Protein AF-A0A3D2JFE1-F1 (afdb_monomer_lite)

Foldseek 3Di:
DDDDDPVVVPDDDQDDDPVCLVPDPHNVVVVVVSVVVVVVVVCVVVVHPCVVVVDPPPPPVPD

pLDDT: mean 81.45, std 16.78, range [46.41, 97.31]

Structure (mmCIF, N/CA/C/O backbone):
data_AF-A0A3D2JFE1-F1
#
_entry.id   AF-A0A3D2JFE1-F1
#
loop_
_atom_site.group_PDB
_atom_site.id
_atom_site.type_symbol
_atom_site.label_atom_id
_atom_site.label_alt_id
_atom_site.label_comp_id
_atom_site.label_asym_id
_atom_site.label_entity_id
_atom_site.label_seq_id
_atom_site.pdbx_PDB_ins_code
_atom_site.Cartn_x
_atom_site.Cartn_y
_atom_site.Cartn_z
_atom_site.occupancy
_atom_site.B_iso_or_equiv
_atom_site.auth_seq_id
_atom_site.auth_comp_id
_atom_site.auth_asym_id
_atom_site.auth_atom_id
_atom_site.pdbx_PDB_model_num
ATOM 1 N N . MET A 1 1 ? -29.502 9.517 -19.467 1.00 46.41 1 MET A N 1
ATOM 2 C CA . MET A 1 1 ? -29.146 8.474 -18.486 1.00 46.41 1 MET A CA 1
ATOM 3 C C . MET A 1 1 ? -27.693 8.150 -18.758 1.00 46.41 1 MET A C 1
ATOM 5 O O . MET A 1 1 ? -27.407 7.372 -19.656 1.00 46.41 1 MET A O 1
ATOM 9 N N . GLU A 1 2 ? -26.803 8.928 -18.147 1.00 48.06 2 GLU A N 1
ATOM 10 C CA . GLU A 1 2 ? -25.372 8.905 -18.448 1.00 48.06 2 GLU A CA 1
ATOM 11 C C . GLU A 1 2 ? -24.761 7.624 -17.884 1.00 48.06 2 GLU A C 1
ATOM 13 O O . GLU A 1 2 ? -24.894 7.319 -16.700 1.00 48.06 2 GLU A O 1
ATOM 18 N N . THR A 1 3 ? -24.173 6.827 -18.767 1.00 66.50 3 THR A N 1
ATOM 19 C CA . THR A 1 3 ? -23.524 5.564 -18.439 1.00 66.50 3 THR A CA 1
ATOM 20 C C . THR A 1 3 ? -22.095 5.841 -17.989 1.00 66.50 3 THR A C 1
ATOM 22 O O . THR A 1 3 ? -21.203 5.995 -18.821 1.00 66.50 3 THR A O 1
ATOM 25 N N . TRP A 1 4 ? -21.866 5.867 -16.681 1.00 51.78 4 TRP A N 1
ATOM 26 C CA . TRP A 1 4 ? -20.541 5.665 -16.091 1.00 51.78 4 TRP A CA 1
ATOM 27 C C . TRP A 1 4 ? -20.629 4.562 -15.022 1.00 51.78 4 TRP A C 1
ATOM 29 O O . TRP A 1 4 ? -21.649 4.527 -14.330 1.00 51.78 4 TRP A O 1
ATOM 39 N N . PRO A 1 5 ? -19.596 3.718 -14.793 1.00 59.94 5 PRO A N 1
ATOM 40 C CA . PRO A 1 5 ? -18.359 3.493 -15.562 1.00 59.94 5 PRO A CA 1
ATOM 41 C C . PRO A 1 5 ? -18.007 1.991 -15.763 1.00 59.94 5 PRO A C 1
ATOM 43 O O . PRO A 1 5 ? -18.023 1.204 -14.824 1.00 59.94 5 PRO A O 1
ATOM 46 N N . THR A 1 6 ? -17.579 1.586 -16.964 1.00 57.78 6 THR A N 1
ATOM 47 C CA . THR A 1 6 ? -16.894 0.287 -17.186 1.00 57.78 6 THR A CA 1
ATOM 48 C C . THR A 1 6 ? -15.366 0.384 -17.074 1.00 57.78 6 THR A C 1
ATOM 50 O O . THR A 1 6 ? -14.697 -0.638 -17.003 1.00 57.78 6 THR A O 1
ATOM 53 N N . LEU A 1 7 ? -14.813 1.602 -17.002 1.00 54.31 7 LEU A N 1
ATOM 54 C CA . LEU A 1 7 ? -13.369 1.870 -16.898 1.00 54.31 7 LEU A CA 1
ATOM 55 C C . LEU A 1 7 ? -12.737 1.422 -15.569 1.00 54.31 7 LEU A C 1
ATOM 57 O O . LEU A 1 7 ? -11.538 1.178 -15.533 1.00 54.31 7 LEU A O 1
ATOM 61 N N . ALA A 1 8 ? -13.518 1.290 -14.491 1.00 54.66 8 ALA A N 1
ATOM 62 C CA . ALA A 1 8 ? -12.983 0.868 -13.193 1.00 54.66 8 ALA A CA 1
ATOM 63 C C . ALA A 1 8 ? -12.481 -0.590 -13.204 1.00 54.66 8 ALA A C 1
ATOM 65 O O . ALA A 1 8 ? -11.559 -0.929 -12.477 1.00 54.66 8 ALA A O 1
ATOM 66 N N . PHE A 1 9 ? -13.036 -1.448 -14.067 1.00 52.94 9 PHE A N 1
ATOM 67 C CA . PHE A 1 9 ? -12.739 -2.884 -14.046 1.00 52.94 9 PHE A CA 1
ATOM 68 C C . PHE A 1 9 ? -11.416 -3.284 -14.722 1.00 52.94 9 PHE A C 1
ATOM 70 O O . PHE A 1 9 ? -10.999 -4.431 -14.584 1.00 52.94 9 PHE A O 1
ATOM 77 N N . GLU A 1 10 ? -10.761 -2.380 -15.458 1.00 60.00 10 GLU A N 1
ATOM 78 C CA . GLU A 1 10 ? -9.501 -2.683 -16.162 1.00 60.00 10 GLU A CA 1
ATOM 79 C C . GLU A 1 10 ? -8.244 -2.250 -15.394 1.00 60.00 10 GLU A C 1
ATOM 81 O O . GLU A 1 10 ? -7.138 -2.664 -15.742 1.00 60.00 10 GLU A O 1
ATOM 86 N N . MET A 1 11 ? -8.383 -1.445 -14.339 1.00 62.97 11 MET A N 1
ATOM 87 C CA . MET A 1 11 ? -7.258 -0.956 -13.542 1.00 62.97 11 MET A CA 1
ATOM 88 C C . MET A 1 11 ? -7.147 -1.801 -12.272 1.00 62.97 11 MET A C 1
ATOM 90 O O . MET A 1 11 ? -8.126 -1.974 -11.558 1.00 62.97 11 MET A O 1
ATOM 94 N N . GLY A 1 12 ? -5.967 -2.359 -11.989 1.00 70.31 12 GLY A N 1
ATOM 95 C CA . GLY A 1 12 ? -5.740 -3.098 -10.747 1.00 70.31 12 GLY A CA 1
ATOM 96 C C . GLY A 1 12 ? -5.985 -2.192 -9.540 1.00 70.31 12 GLY A C 1
ATOM 97 O O . GLY A 1 12 ? -5.241 -1.237 -9.326 1.00 70.31 12 GLY A O 1
ATOM 98 N N . GLU A 1 13 ? -7.042 -2.465 -8.778 1.00 80.19 13 GLU A N 1
ATOM 99 C CA . GLU A 1 13 ? -7.390 -1.696 -7.585 1.00 80.19 13 GLU A CA 1
ATOM 100 C C . GLU A 1 13 ? -6.610 -2.218 -6.372 1.00 80.19 13 GLU A C 1
ATOM 102 O O . GLU A 1 13 ? -6.585 -3.418 -6.090 1.00 80.19 13 GLU A O 1
ATOM 107 N N . PHE A 1 14 ? -5.997 -1.303 -5.620 1.00 86.50 14 PHE A N 1
ATOM 108 C CA . PHE A 1 14 ? -5.447 -1.586 -4.296 1.00 86.50 14 PHE A CA 1
ATOM 109 C C . PHE A 1 14 ? -6.446 -1.083 -3.256 1.00 86.50 14 PHE A C 1
ATOM 111 O O . PHE A 1 14 ? -6.711 0.117 -3.180 1.00 86.50 14 PHE A O 1
ATOM 118 N N . ILE A 1 15 ? -7.017 -1.988 -2.460 1.00 92.00 15 ILE A N 1
ATOM 119 C CA . ILE A 1 15 ? -8.057 -1.658 -1.479 1.00 92.00 15 ILE A CA 1
ATOM 120 C C . ILE A 1 15 ? -7.560 -2.000 -0.076 1.00 92.00 15 ILE A C 1
ATOM 122 O O . ILE A 1 15 ? -7.165 -3.133 0.190 1.00 92.00 15 ILE A O 1
ATOM 126 N N . LEU A 1 16 ? -7.642 -1.019 0.824 1.00 94.00 16 LEU A N 1
ATOM 127 C CA . LEU A 1 16 ? -7.460 -1.191 2.260 1.00 94.00 16 LEU A CA 1
ATOM 128 C C . LEU A 1 16 ? -8.779 -0.885 2.966 1.00 94.00 16 LEU A C 1
ATOM 130 O O . LEU A 1 16 ? -9.303 0.227 2.861 1.00 94.00 16 LEU A O 1
ATOM 134 N N . LEU A 1 17 ? -9.328 -1.869 3.675 1.00 95.06 17 LEU A N 1
ATOM 135 C CA . LEU A 1 17 ? -10.595 -1.701 4.376 1.00 95.06 17 LEU A CA 1
ATOM 136 C C . LEU A 1 17 ? -10.399 -0.883 5.650 1.00 95.06 17 LEU A C 1
ATOM 138 O O . LEU A 1 17 ? -9.474 -1.106 6.428 1.00 95.06 17 LEU A O 1
ATOM 142 N N . TYR A 1 18 ? -11.328 0.034 5.906 1.00 93.00 18 TYR A N 1
ATOM 143 C CA . TYR A 1 18 ? -11.285 0.865 7.107 1.00 93.00 18 TYR A CA 1
ATOM 144 C C . TYR A 1 18 ? -11.337 0.042 8.404 1.00 93.00 18 TYR A C 1
ATOM 146 O O . TYR A 1 18 ? -10.682 0.394 9.385 1.00 93.00 18 TYR A O 1
ATOM 154 N N . ASP A 1 19 ? -12.087 -1.065 8.406 1.00 95.62 19 ASP A N 1
ATOM 155 C CA . ASP A 1 19 ? -12.186 -1.959 9.563 1.00 95.62 19 ASP A CA 1
ATOM 156 C C . ASP A 1 19 ? -10.831 -2.578 9.941 1.00 95.62 19 ASP A C 1
ATOM 158 O O . ASP A 1 19 ? -10.505 -2.656 11.129 1.00 95.62 19 ASP A O 1
ATOM 162 N N . ASP A 1 20 ? -10.010 -2.927 8.950 1.00 95.88 20 ASP A N 1
ATOM 163 C CA . ASP A 1 20 ? -8.676 -3.489 9.172 1.00 95.88 20 ASP A CA 1
ATOM 164 C C . ASP A 1 20 ? -7.737 -2.430 9.761 1.00 95.88 20 ASP A C 1
ATOM 166 O O . ASP A 1 20 ? -6.992 -2.699 10.701 1.00 95.88 20 ASP A O 1
ATOM 170 N N . VAL A 1 21 ? -7.838 -1.184 9.287 1.00 95.38 21 VAL A N 1
ATOM 171 C CA . VAL A 1 21 ? -7.030 -0.066 9.798 1.00 95.38 21 VAL A CA 1
ATOM 172 C C . VAL A 1 21 ? -7.400 0.283 11.233 1.00 95.38 21 VAL A C 1
ATOM 174 O O . VAL A 1 21 ? -6.521 0.425 12.081 1.00 95.38 21 VAL A O 1
ATOM 177 N N . ARG A 1 22 ? -8.695 0.429 11.537 1.00 95.88 22 ARG A N 1
ATOM 178 C CA . ARG A 1 22 ? -9.126 0.861 12.878 1.00 95.88 22 ARG A CA 1
ATOM 179 C C . ARG A 1 22 ? -8.877 -0.195 13.958 1.00 95.88 22 ARG A C 1
ATOM 181 O O . ARG A 1 22 ? -8.876 0.150 15.136 1.00 95.88 22 ARG A O 1
ATOM 188 N N . THR A 1 23 ? -8.779 -1.473 13.580 1.00 97.31 23 THR A N 1
ATOM 189 C CA . THR A 1 23 ? -8.541 -2.588 14.514 1.00 97.31 23 THR A CA 1
ATOM 190 C C . THR A 1 23 ? -7.074 -2.997 14.597 1.00 97.31 23 THR A C 1
ATOM 192 O O . THR A 1 23 ? -6.716 -3.768 15.487 1.00 97.31 23 THR A O 1
ATOM 195 N N . ALA A 1 24 ? -6.222 -2.467 13.717 1.00 96.81 24 ALA A N 1
ATOM 196 C CA . ALA A 1 24 ? -4.792 -2.708 13.752 1.00 96.81 24 ALA A CA 1
ATOM 197 C C . ALA A 1 24 ? -4.153 -2.176 15.041 1.00 96.81 24 ALA A C 1
ATOM 199 O O . ALA A 1 24 ? -4.553 -1.150 15.593 1.00 96.81 24 ALA A O 1
ATOM 200 N N . SER A 1 25 ? -3.083 -2.843 15.478 1.00 96.88 25 SER A N 1
ATOM 201 C CA . SER A 1 25 ? -2.289 -2.435 16.644 1.00 96.88 25 SER A CA 1
ATOM 202 C C . SER A 1 25 ? -1.680 -1.036 16.494 1.00 96.88 25 SER A C 1
ATOM 204 O O . SER A 1 25 ? -1.441 -0.362 17.492 1.00 96.88 25 SER A O 1
ATOM 206 N N . SER A 1 26 ? -1.431 -0.612 15.252 1.00 97.19 26 SER A N 1
ATOM 207 C CA . SER A 1 26 ? -0.924 0.712 14.892 1.00 97.19 26 SER A CA 1
ATOM 208 C C . SER A 1 26 ? -1.615 1.190 13.605 1.00 97.19 26 SER A C 1
ATOM 210 O O . SER A 1 26 ? -1.177 0.856 12.498 1.00 97.19 26 SER A O 1
ATOM 212 N N . PRO A 1 27 ? -2.739 1.925 13.715 1.00 96.44 27 PRO A N 1
ATOM 213 C CA . PRO A 1 27 ? -3.515 2.367 12.554 1.00 96.44 27 PRO A CA 1
ATOM 214 C C . PRO A 1 27 ? -2.728 3.282 11.607 1.00 96.44 27 PRO A C 1
ATOM 216 O O . PRO A 1 27 ? -2.825 3.149 10.389 1.00 96.44 27 PRO A O 1
ATOM 219 N N . GLU A 1 28 ? -1.922 4.188 12.163 1.00 97.00 28 GLU A N 1
ATOM 220 C CA . GLU A 1 28 ? -1.082 5.113 11.393 1.00 97.00 28 GLU A CA 1
ATOM 221 C C . GLU A 1 28 ? -0.039 4.361 10.562 1.00 97.00 28 GLU A C 1
ATOM 223 O O . GLU A 1 28 ? 0.059 4.562 9.354 1.00 97.00 28 GLU A O 1
ATOM 228 N N . GLU A 1 29 ? 0.691 3.437 11.186 1.00 97.25 29 GLU A N 1
ATOM 229 C CA . GLU A 1 29 ? 1.698 2.622 10.503 1.00 97.25 29 GLU A CA 1
ATOM 230 C C . GLU A 1 29 ? 1.071 1.738 9.420 1.00 97.25 29 GLU A C 1
ATOM 232 O O . GLU A 1 29 ? 1.634 1.591 8.335 1.00 97.25 29 GLU A O 1
ATOM 237 N N . THR A 1 30 ? -0.123 1.198 9.684 1.00 96.88 30 THR A N 1
ATOM 238 C CA . THR A 1 30 ? -0.875 0.383 8.718 1.00 96.88 30 THR A CA 1
ATOM 239 C C . THR A 1 30 ? -1.229 1.197 7.473 1.00 96.88 30 THR A C 1
ATOM 241 O O . THR A 1 30 ? -1.011 0.735 6.351 1.00 96.88 30 THR A O 1
ATOM 244 N N . LEU A 1 31 ? -1.715 2.430 7.655 1.00 96.06 31 LEU A N 1
ATOM 245 C CA . LEU A 1 31 ? -2.010 3.343 6.548 1.00 96.06 31 LEU A CA 1
ATOM 246 C C . LEU A 1 31 ? -0.751 3.713 5.764 1.00 96.06 31 LEU A C 1
ATOM 248 O O . LEU A 1 31 ? -0.736 3.605 4.538 1.00 96.06 31 LEU A O 1
ATOM 252 N N . LEU A 1 32 ? 0.308 4.125 6.464 1.00 96.88 32 LEU A N 1
ATOM 253 C CA . LEU A 1 32 ? 1.556 4.547 5.829 1.00 96.88 32 LEU A CA 1
ATOM 254 C C . LEU A 1 32 ? 2.194 3.409 5.028 1.00 96.88 32 LEU A C 1
ATOM 256 O O . LEU A 1 32 ? 2.592 3.614 3.883 1.00 96.88 32 LEU A O 1
ATOM 260 N N . THR A 1 33 ? 2.223 2.199 5.586 1.00 96.62 33 THR A N 1
ATOM 261 C CA . THR A 1 33 ? 2.763 1.010 4.911 1.00 96.62 33 THR A CA 1
ATOM 262 C C . THR A 1 33 ? 1.968 0.674 3.651 1.00 96.62 33 THR A C 1
ATOM 264 O O . THR A 1 33 ? 2.544 0.388 2.596 1.00 96.62 33 THR A O 1
ATOM 267 N N . PHE A 1 34 ? 0.638 0.739 3.726 1.00 96.19 34 PHE A N 1
ATOM 268 C CA . PHE A 1 34 ? -0.211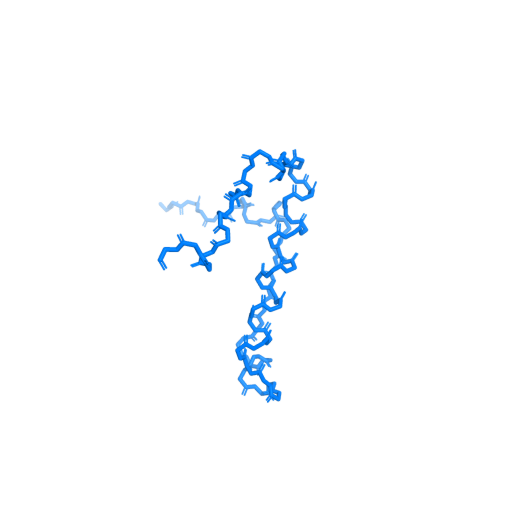 0.501 2.565 1.00 96.19 34 PHE A CA 1
ATOM 269 C C . PHE A 1 34 ? 0.018 1.541 1.463 1.00 96.19 34 PHE A C 1
ATOM 271 O O . PHE A 1 34 ? 0.203 1.169 0.304 1.00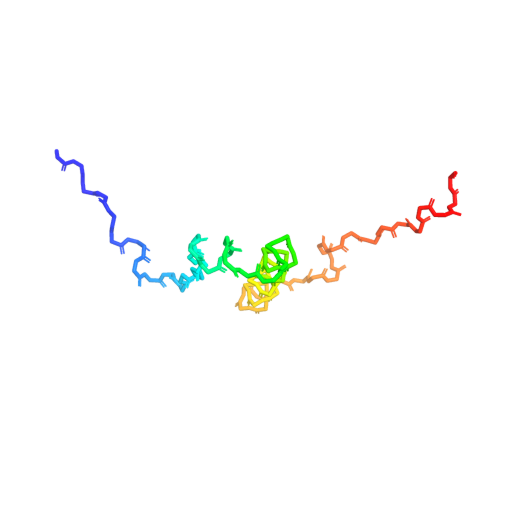 96.19 34 PHE A O 1
ATOM 278 N N . PHE A 1 35 ? 0.062 2.831 1.803 1.00 95.06 35 PHE A N 1
ATOM 279 C CA . PHE A 1 35 ? 0.314 3.877 0.811 1.00 95.06 35 PHE A CA 1
ATOM 280 C C . PHE A 1 35 ? 1.701 3.758 0.183 1.00 95.06 35 PHE A C 1
ATOM 282 O O . PHE A 1 35 ? 1.814 3.851 -1.040 1.00 95.06 35 PHE A O 1
ATOM 289 N N . GLN A 1 36 ? 2.731 3.487 0.989 1.00 94.75 36 GLN A N 1
ATOM 290 C CA . GLN A 1 36 ? 4.092 3.299 0.494 1.00 94.75 36 GLN A CA 1
ATOM 291 C C . GLN A 1 36 ? 4.165 2.123 -0.488 1.00 94.75 36 GLN A C 1
ATOM 293 O O . GLN A 1 36 ? 4.614 2.287 -1.620 1.00 94.75 36 GLN A O 1
ATOM 298 N N . SER A 1 37 ? 3.665 0.952 -0.092 1.00 94.69 37 SER A N 1
ATOM 299 C CA . SER A 1 37 ? 3.689 -0.247 -0.942 1.00 94.69 37 SER A CA 1
ATOM 300 C C . SER A 1 37 ? 2.846 -0.098 -2.213 1.00 94.69 37 SER A C 1
ATOM 302 O O . SER A 1 37 ? 3.268 -0.534 -3.285 1.00 94.69 37 SER A O 1
ATOM 304 N N . THR A 1 38 ? 1.694 0.573 -2.127 1.00 94.12 38 THR A N 1
ATOM 305 C CA . THR A 1 38 ? 0.836 0.864 -3.286 1.00 94.12 38 THR A CA 1
ATOM 306 C C . THR A 1 38 ? 1.539 1.787 -4.277 1.00 94.12 38 THR A C 1
ATOM 308 O O . THR A 1 38 ? 1.514 1.531 -5.484 1.00 94.12 38 THR A O 1
ATOM 311 N N . TYR A 1 39 ? 2.196 2.841 -3.782 1.00 91.31 39 TYR A N 1
ATOM 312 C CA . TYR A 1 39 ? 2.989 3.746 -4.610 1.00 91.31 39 TYR A CA 1
ATOM 313 C C . TYR A 1 39 ? 4.142 3.006 -5.295 1.00 91.31 39 TYR A C 1
ATOM 315 O O . TYR A 1 39 ? 4.298 3.121 -6.508 1.00 91.31 39 TYR A O 1
ATOM 323 N N . GLU A 1 40 ? 4.910 2.206 -4.552 1.00 92.75 40 GLU A N 1
ATOM 324 C CA . GLU A 1 40 ? 6.043 1.456 -5.099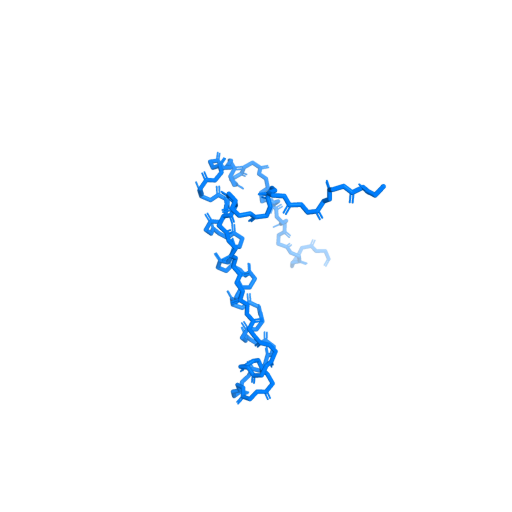 1.00 92.75 40 GLU A CA 1
ATOM 325 C C . GLU A 1 40 ? 5.606 0.477 -6.187 1.00 92.75 40 GLU A C 1
ATOM 327 O O . GLU A 1 40 ? 6.161 0.497 -7.287 1.00 92.75 40 GLU A O 1
ATOM 332 N N . ALA A 1 41 ? 4.578 -0.330 -5.911 1.00 91.94 41 ALA A N 1
ATOM 333 C CA . ALA A 1 41 ? 4.036 -1.278 -6.875 1.00 91.94 41 ALA A CA 1
ATOM 334 C C . ALA A 1 41 ? 3.534 -0.562 -8.137 1.00 91.94 41 ALA A C 1
ATOM 336 O O . ALA A 1 41 ? 3.853 -0.975 -9.253 1.00 91.94 41 ALA A O 1
ATOM 337 N N . SER A 1 42 ? 2.805 0.544 -7.972 1.00 89.69 42 SER A N 1
ATOM 338 C CA . SER A 1 42 ? 2.273 1.323 -9.094 1.00 89.69 42 SER A CA 1
ATOM 339 C C . SER A 1 42 ? 3.384 1.976 -9.918 1.00 89.69 42 SER A C 1
ATOM 341 O O . SER A 1 42 ? 3.361 1.887 -11.144 1.00 89.69 42 SER A O 1
ATOM 343 N N . ALA A 1 43 ? 4.386 2.577 -9.272 1.00 91.31 43 ALA A N 1
ATOM 344 C CA . ALA A 1 43 ? 5.526 3.199 -9.941 1.00 91.31 43 ALA A CA 1
ATOM 345 C C . ALA A 1 43 ? 6.354 2.168 -10.722 1.00 91.31 43 ALA A C 1
ATOM 347 O O . ALA A 1 43 ? 6.784 2.441 -11.844 1.00 91.31 43 ALA A O 1
ATOM 348 N N . THR A 1 44 ? 6.538 0.964 -10.167 1.00 90.31 44 THR A N 1
ATOM 349 C CA . THR A 1 44 ? 7.203 -0.143 -10.864 1.00 90.31 44 THR A CA 1
ATOM 350 C C . THR A 1 44 ? 6.393 -0.621 -12.067 1.00 90.31 44 THR A C 1
ATOM 352 O O . THR A 1 44 ? 6.954 -0.750 -13.154 1.00 90.31 44 THR A O 1
ATOM 355 N N . LEU A 1 45 ? 5.085 -0.848 -11.912 1.00 90.19 45 LEU A N 1
ATOM 356 C CA . LEU A 1 45 ? 4.221 -1.309 -13.007 1.00 90.19 45 LEU A CA 1
ATOM 357 C C . LEU A 1 45 ? 4.085 -0.271 -14.127 1.00 90.19 45 LEU A C 1
ATOM 359 O O . LEU A 1 45 ? 4.025 -0.632 -15.300 1.00 90.19 45 LEU A O 1
ATOM 363 N N . ALA A 1 46 ? 4.071 1.012 -13.775 1.00 88.88 46 ALA A N 1
ATOM 364 C CA . ALA A 1 46 ? 4.003 2.111 -14.727 1.00 88.88 46 ALA A CA 1
ATOM 365 C C . ALA A 1 46 ? 5.374 2.498 -15.316 1.00 88.88 46 ALA A C 1
ATOM 367 O O . ALA A 1 46 ? 5.436 3.387 -16.167 1.00 88.88 46 ALA A O 1
ATOM 368 N N . GLY A 1 47 ? 6.466 1.853 -14.884 1.00 92.06 47 GLY A N 1
ATOM 369 C CA . GLY A 1 47 ? 7.812 2.080 -15.418 1.00 92.06 47 GLY A CA 1
ATOM 370 C C . GLY A 1 47 ? 8.361 3.479 -15.137 1.00 92.06 47 GLY A C 1
ATOM 371 O O . GLY A 1 47 ? 9.044 4.053 -15.984 1.00 92.06 47 GLY A O 1
ATOM 372 N N . TRP A 1 48 ? 8.034 4.057 -13.982 1.00 91.19 48 TRP A N 1
ATOM 373 C CA . TRP A 1 48 ? 8.472 5.404 -13.626 1.00 91.19 48 TRP A CA 1
ATOM 374 C C . TRP A 1 48 ? 9.985 5.460 -13.390 1.00 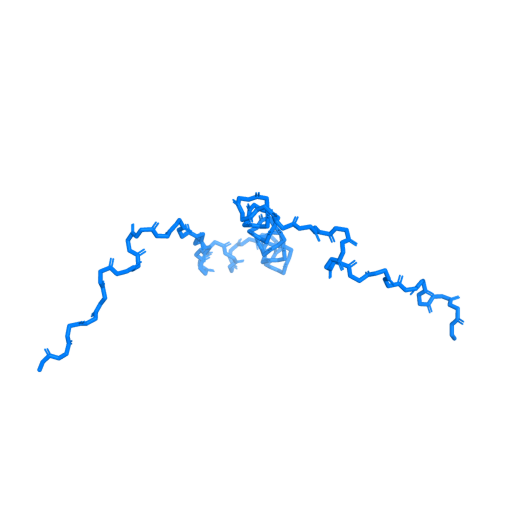91.19 48 TRP A C 1
ATOM 376 O O . TRP A 1 48 ? 10.547 4.617 -12.688 1.00 91.19 48 TRP A O 1
ATOM 386 N N . ASP A 1 49 ? 10.640 6.504 -13.907 1.00 88.69 49 ASP A N 1
ATOM 387 C CA . ASP A 1 49 ? 12.012 6.849 -13.527 1.00 88.69 49 ASP A CA 1
ATOM 388 C C . ASP A 1 49 ? 12.005 7.499 -12.138 1.00 88.69 49 ASP A C 1
ATOM 390 O O . ASP A 1 49 ? 11.992 8.721 -11.975 1.00 88.69 49 ASP A O 1
ATOM 394 N N . ARG A 1 50 ? 11.949 6.649 -11.111 1.00 85.81 50 ARG A N 1
ATOM 395 C CA . ARG A 1 50 ? 11.860 7.078 -9.711 1.00 85.81 50 ARG A CA 1
ATOM 396 C C . ARG A 1 50 ? 13.052 7.929 -9.290 1.00 85.81 50 ARG A C 1
ATOM 398 O O . ARG A 1 50 ? 12.868 8.851 -8.514 1.00 85.81 50 ARG A O 1
ATOM 405 N N . ALA A 1 51 ? 14.242 7.681 -9.836 1.00 85.75 51 ALA A N 1
ATOM 406 C CA . ALA A 1 51 ? 15.428 8.469 -9.511 1.00 85.75 51 ALA A CA 1
ATOM 407 C C . ALA A 1 51 ? 15.318 9.920 -10.007 1.00 85.75 51 ALA A C 1
ATOM 409 O O . ALA A 1 51 ? 15.868 10.826 -9.384 1.00 85.75 51 ALA A O 1
ATOM 410 N N . ALA A 1 52 ? 14.601 10.145 -11.111 1.00 86.31 52 ALA A N 1
ATOM 411 C CA . ALA A 1 52 ? 14.324 11.485 -11.619 1.00 86.31 52 ALA A CA 1
ATOM 412 C C . ALA A 1 52 ? 13.147 12.176 -10.904 1.00 86.31 52 ALA A C 1
ATOM 414 O O . ALA A 1 52 ? 13.100 13.406 -10.859 1.00 86.31 52 ALA A O 1
ATOM 415 N N . LEU A 1 53 ? 12.188 11.406 -10.380 1.00 85.62 53 LEU A N 1
ATOM 416 C CA . LEU A 1 53 ? 10.934 11.920 -9.811 1.00 85.62 53 LEU A CA 1
ATOM 417 C C . LEU A 1 53 ? 10.963 12.078 -8.287 1.00 85.62 53 LEU A C 1
ATOM 419 O O . LEU A 1 53 ? 10.333 12.988 -7.747 1.00 85.62 53 LEU A O 1
ATOM 423 N N . GLU A 1 54 ? 11.674 11.203 -7.585 1.00 86.62 54 GLU A N 1
ATOM 424 C CA . GLU A 1 54 ? 11.826 11.273 -6.137 1.00 86.62 54 GLU A CA 1
ATOM 425 C C . GLU A 1 54 ? 12.870 12.337 -5.829 1.00 86.62 54 GLU A C 1
ATOM 427 O O . GLU A 1 54 ? 14.052 12.201 -6.143 1.00 86.62 54 GLU A O 1
ATOM 432 N N . GLY A 1 55 ? 12.404 13.456 -5.272 1.00 76.44 55 GLY A N 1
ATOM 433 C CA . GLY A 1 55 ? 13.259 14.594 -4.987 1.00 76.44 55 GLY A CA 1
ATOM 434 C C . GLY A 1 55 ? 14.453 14.173 -4.13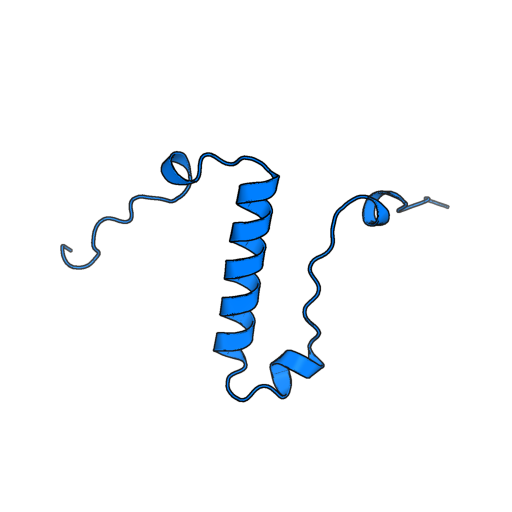6 1.00 76.44 55 GLY A C 1
ATOM 435 O O . GLY A 1 55 ? 14.290 13.558 -3.083 1.00 76.44 55 GLY A O 1
ATOM 436 N N . ASN A 1 56 ? 15.654 14.562 -4.566 1.00 67.44 56 ASN A N 1
ATOM 437 C CA . ASN A 1 56 ? 16.830 14.574 -3.708 1.00 67.44 56 ASN A CA 1
ATOM 438 C C . ASN A 1 56 ? 16.587 15.622 -2.620 1.00 67.44 56 ASN A C 1
ATOM 440 O O . ASN A 1 56 ? 16.983 16.778 -2.773 1.00 67.44 56 ASN A O 1
ATOM 444 N N . VAL A 1 57 ? 15.858 15.242 -1.569 1.00 64.44 57 VAL A N 1
ATOM 445 C CA . VAL A 1 57 ? 15.650 16.095 -0.404 1.00 64.44 57 VAL A CA 1
ATOM 446 C C . VAL A 1 57 ? 17.043 16.338 0.170 1.00 64.44 57 VAL A C 1
ATOM 448 O O . VAL A 1 57 ? 17.679 15.385 0.630 1.00 64.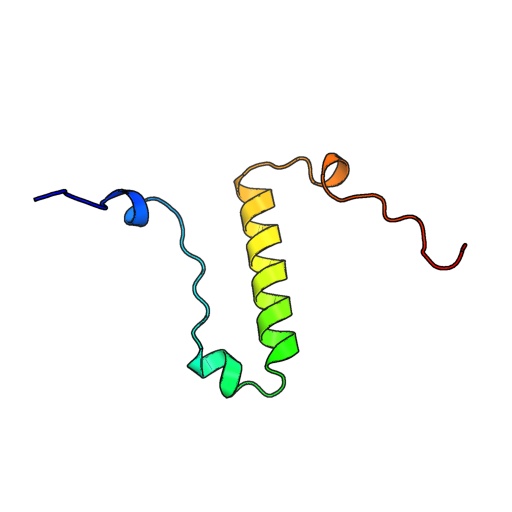44 57 VAL A O 1
ATOM 451 N N . PRO A 1 58 ? 17.579 17.571 0.106 1.00 60.38 58 PRO A N 1
ATOM 452 C CA . PRO A 1 58 ? 18.825 17.866 0.785 1.00 60.38 58 PRO A CA 1
ATOM 453 C C . PRO A 1 58 ? 18.592 17.569 2.261 1.00 60.38 58 PRO A C 1
ATOM 455 O O . PRO A 1 58 ? 17.525 17.888 2.790 1.00 60.38 58 PRO A O 1
ATOM 458 N N . ASN A 1 59 ? 19.565 16.934 2.911 1.00 64.00 59 ASN A N 1
ATOM 459 C CA . ASN A 1 59 ? 19.500 16.666 4.339 1.00 64.00 59 ASN A CA 1
ATOM 460 C C . ASN A 1 59 ? 19.089 17.955 5.075 1.00 64.00 59 ASN A C 1
ATOM 462 O O . ASN A 1 59 ? 19.836 18.934 5.080 1.00 64.00 59 ASN A O 1
ATOM 466 N N . LEU A 1 60 ? 17.898 17.949 5.682 1.00 57.41 60 LEU A N 1
ATOM 467 C CA . LEU A 1 60 ? 17.341 19.091 6.412 1.00 57.41 60 LEU A CA 1
ATOM 468 C C . LEU A 1 60 ? 18.190 19.470 7.641 1.00 57.41 60 LEU A C 1
ATOM 470 O O . LEU A 1 60 ? 17.947 20.503 8.250 1.00 57.41 60 LEU A O 1
ATOM 474 N N . ALA A 1 61 ? 19.219 18.686 7.984 1.00 60.38 61 ALA A N 1
ATOM 475 C CA . ALA A 1 61 ? 20.213 19.000 9.009 1.00 60.38 61 ALA A CA 1
ATOM 476 C C . ALA A 1 61 ? 21.271 20.042 8.575 1.00 60.38 61 ALA A C 1
ATOM 478 O O . ALA A 1 61 ? 22.357 20.086 9.151 1.00 60.38 61 ALA A O 1
ATOM 479 N N . SER A 1 62 ? 21.021 20.845 7.536 1.00 52.03 62 SER A N 1
ATOM 480 C CA . SER A 1 62 ? 21.953 21.886 7.059 1.00 52.03 62 SER A CA 1
ATOM 481 C C . SER A 1 62 ? 21.334 23.285 6.917 1.00 52.03 62 SER A C 1
ATOM 483 O O . SER A 1 62 ? 21.947 24.144 6.286 1.00 52.03 62 SER A O 1
ATOM 485 N N . ILE A 1 63 ? 20.162 23.529 7.512 1.00 51.38 63 ILE A N 1
ATOM 486 C CA . ILE A 1 63 ? 19.539 24.861 7.639 1.00 51.38 63 ILE A CA 1
ATOM 487 C C . ILE A 1 63 ? 19.395 25.277 9.099 1.00 51.38 63 ILE A C 1
ATOM 489 O O . ILE A 1 63 ? 19.131 24.391 9.940 1.00 51.38 63 ILE A O 1
#

Radius of gyration: 17.29 Å; chains: 1; bounding box: 51×28×35 Å

Sequence (63 aa):
METWPTLAFEMGEFILLYDDVRTASSPEETLLTFFQSTYEASATLAGWDRAALEGNVPNLASI

Secondary structure (DSSP, 8-state):
-----SGGGGS------HHHHHHSS-HHHHHHHHHHHHHHHHHHHTT--HHHHS-----GGG-